Protein AF-A0A844QGE3-F1 (afdb_monomer)

Solvent-accessible surface area (backbone atoms only — not comparable to full-atom values): 6931 Å² total; per-residue (Å²): 135,50,72,57,15,54,24,45,51,48,16,49,52,34,40,53,69,63,77,33,96,44,63,66,59,22,36,55,56,26,28,42,70,80,32,76,86,38,63,75,66,51,67,44,58,47,33,52,31,12,52,39,26,26,36,45,67,54,31,34,61,77,43,93,45,84,63,91,71,85,78,43,75,41,6,51,34,37,47,37,32,41,55,48,32,55,77,37,61,73,38,74,82,33,65,66,59,35,48,45,70,27,40,71,90,52,92,68,78,84,71,41,32,58,32,30,53,52,42,30,45,76,69,69,37,43,68,51,123

Foldseek 3Di:
DDLLQQLLVQLLVCQLVVVDVASLVSSLVSQCVSCVPCVCSSPDVQSSLCSRLCLCVVFFPSHDDHDPDDRDPSSQLNVLLLVVCLVPVVCLVPLQVSSCRSCVPDPDDRDNNSSNNSSCVVVVGGPSD

Organism: NCBI:txid2682096

Secondary structure (DSSP, 8-state):
--HHHHHHHHHHHHHHTTS-SSHHHHHHHHHHHHSTT-HHHHT-HHHHHHHHHHHHTT-BTT------SPPPHHHHHHHHHHHHHHH-GGGGG-HHHHHHHH-TT--SPPSSHHHHHHHHHHTT-B---

Sequence (129 aa):
MGKYGNVAINAASSLASRQYDSPREAWHAAVKMEYPTQTASQEKGCPRGAFIGLCEAGLVRGIEYAATGRQTKNGGYAVAAVESLRLNPALASDKSALWRQACPDQPKKENGQMDVVLTLLDAGLLNAS

Nearest PDB structures (foldseek):
  3t69-assembly1_A  TM=4.117E-01  e=2.975E+00  Sinorhizobium meliloti 1021

pLDDT: mean 93.68, std 6.79, range [58.84, 98.5]

Structure (mmCIF, N/CA/C/O backbone):
data_AF-A0A844QGE3-F1
#
_entry.id   AF-A0A844QGE3-F1
#
loop_
_atom_site.group_PDB
_atom_site.id
_atom_site.type_symbol
_atom_site.label_atom_id
_atom_site.label_alt_id
_atom_site.label_comp_id
_atom_site.label_asym_id
_atom_site.label_entity_id
_atom_site.label_seq_id
_atom_site.pdbx_PDB_ins_code
_atom_site.Cartn_x
_atom_site.Cartn_y
_atom_site.Cartn_z
_atom_site.occupancy
_atom_site.B_iso_or_equiv
_atom_site.auth_seq_id
_atom_site.auth_comp_id
_atom_site.auth_asym_id
_atom_site.auth_atom_id
_atom_site.pdbx_PDB_model_num
ATOM 1 N N . MET A 1 1 ? -8.148 8.176 -5.987 1.00 65.19 1 MET A N 1
ATOM 2 C CA . MET A 1 1 ? -7.147 7.092 -5.861 1.00 65.19 1 MET A CA 1
ATOM 3 C C . MET A 1 1 ? -6.001 7.324 -6.832 1.00 65.19 1 MET A C 1
ATOM 5 O O . MET A 1 1 ? -6.196 8.055 -7.797 1.00 65.19 1 MET A O 1
ATOM 9 N N . GLY A 1 2 ? -4.817 6.766 -6.556 1.00 85.19 2 GLY A N 1
ATOM 10 C CA . GLY A 1 2 ? -3.593 6.985 -7.336 1.00 85.19 2 GLY A CA 1
ATOM 11 C C . GLY A 1 2 ? -2.979 5.688 -7.871 1.00 85.19 2 GLY A C 1
ATOM 12 O O . GLY A 1 2 ? -3.300 4.604 -7.399 1.00 85.19 2 GLY A O 1
ATOM 13 N N . LYS A 1 3 ? -2.049 5.807 -8.824 1.00 93.81 3 LYS A N 1
ATOM 14 C CA . LYS A 1 3 ? -1.382 4.682 -9.511 1.00 93.81 3 LYS A CA 1
ATOM 15 C C . LYS A 1 3 ? -0.773 3.619 -8.580 1.00 93.81 3 LYS A C 1
ATOM 17 O O . LYS A 1 3 ? -0.813 2.439 -8.893 1.00 93.81 3 LYS A O 1
ATOM 22 N N . TYR A 1 4 ? -0.258 3.991 -7.404 1.00 97.50 4 TYR A N 1
ATOM 23 C CA . TYR A 1 4 ? 0.242 3.002 -6.433 1.00 97.50 4 TYR A CA 1
ATOM 24 C C . TYR A 1 4 ? -0.855 2.098 -5.846 1.00 97.50 4 TYR A C 1
ATOM 26 O O . TYR A 1 4 ? -0.552 0.989 -5.418 1.00 97.50 4 TYR A O 1
ATOM 34 N N . GLY A 1 5 ? -2.114 2.543 -5.849 1.00 97.19 5 GLY A N 1
ATOM 35 C CA . GLY A 1 5 ? -3.264 1.698 -5.537 1.00 97.19 5 GLY A CA 1
ATOM 36 C C . GLY A 1 5 ? -3.471 0.603 -6.587 1.00 97.19 5 GLY A C 1
ATOM 37 O O . GLY A 1 5 ? -3.622 -0.560 -6.225 1.00 97.19 5 GLY A O 1
ATOM 38 N N . ASN A 1 6 ? -3.364 0.941 -7.879 1.00 97.56 6 ASN A N 1
ATOM 39 C CA . ASN A 1 6 ? -3.419 -0.042 -8.973 1.00 97.56 6 ASN A CA 1
ATOM 40 C C . ASN A 1 6 ? -2.293 -1.076 -8.850 1.00 97.56 6 ASN A C 1
ATOM 42 O O . ASN A 1 6 ? -2.526 -2.275 -8.986 1.00 97.56 6 ASN A O 1
ATOM 46 N N . VAL A 1 7 ? -1.079 -0.617 -8.522 1.00 98.50 7 VAL A N 1
ATOM 47 C CA . VAL A 1 7 ? 0.063 -1.504 -8.247 1.00 98.50 7 VAL A CA 1
ATOM 48 C C . VAL A 1 7 ? -0.271 -2.495 -7.132 1.00 98.50 7 VAL A C 1
ATOM 50 O O . VAL A 1 7 ? 0.026 -3.678 -7.271 1.00 98.50 7 VAL A O 1
ATOM 53 N N . ALA A 1 8 ? -0.915 -2.039 -6.053 1.00 98.38 8 ALA A N 1
ATOM 54 C CA . ALA A 1 8 ? -1.310 -2.900 -4.943 1.00 98.38 8 ALA A CA 1
ATOM 55 C C . ALA A 1 8 ? -2.362 -3.946 -5.345 1.00 98.38 8 ALA A C 1
ATOM 57 O O . ALA A 1 8 ? -2.206 -5.110 -4.984 1.00 98.38 8 ALA A O 1
ATOM 58 N N . ILE A 1 9 ? -3.394 -3.564 -6.110 1.00 98.31 9 ILE A N 1
ATOM 59 C CA . ILE A 1 9 ? -4.413 -4.504 -6.621 1.00 98.31 9 ILE A CA 1
ATOM 60 C C . ILE A 1 9 ? -3.761 -5.583 -7.491 1.00 98.31 9 ILE A C 1
ATOM 62 O O . ILE A 1 9 ? -4.004 -6.776 -7.294 1.00 98.31 9 ILE A O 1
ATOM 66 N N . ASN A 1 10 ? -2.909 -5.172 -8.434 1.00 98.12 10 ASN A N 1
ATOM 67 C CA . ASN A 1 10 ? -2.247 -6.094 -9.354 1.00 98.12 10 ASN A CA 1
ATOM 68 C C . ASN A 1 10 ? -1.305 -7.041 -8.602 1.00 98.12 10 ASN A C 1
ATOM 70 O O . ASN A 1 10 ? -1.346 -8.249 -8.816 1.00 98.12 10 ASN A O 1
ATOM 74 N N . ALA A 1 11 ? -0.515 -6.515 -7.662 1.00 98.25 11 ALA A N 1
ATOM 75 C CA . ALA A 1 11 ? 0.362 -7.328 -6.828 1.00 98.25 11 ALA A CA 1
ATOM 76 C C . ALA A 1 11 ? -0.428 -8.326 -5.963 1.00 98.25 11 ALA A C 1
ATOM 78 O O . ALA A 1 11 ? -0.055 -9.495 -5.894 1.00 98.25 11 ALA A O 1
ATOM 79 N N . ALA A 1 12 ? -1.535 -7.898 -5.346 1.00 97.88 12 ALA A N 1
ATOM 80 C CA . ALA A 1 12 ? -2.407 -8.784 -4.575 1.00 97.88 12 ALA A CA 1
ATOM 81 C C . ALA A 1 12 ? -2.992 -9.910 -5.443 1.00 97.88 12 ALA A C 1
ATOM 83 O O . ALA A 1 12 ? -2.975 -11.073 -5.047 1.00 97.88 12 ALA A O 1
ATOM 84 N N . SER A 1 13 ? -3.441 -9.577 -6.655 1.00 97.00 13 SER A N 1
ATOM 85 C CA . SER A 1 13 ? -3.995 -10.544 -7.611 1.00 97.00 13 SER A CA 1
ATOM 86 C C . SER A 1 13 ? -2.958 -11.58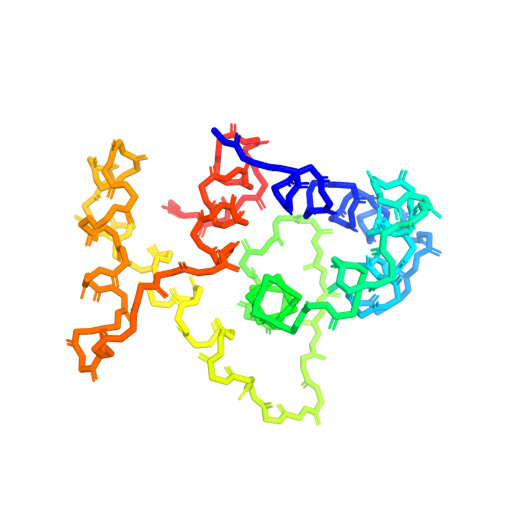2 -8.054 1.00 97.00 13 SER A C 1
ATOM 88 O O . SER A 1 13 ? -3.255 -12.777 -8.119 1.00 97.00 13 SER A O 1
ATOM 90 N N . SER A 1 14 ? -1.718 -11.158 -8.311 1.00 97.38 14 SER A N 1
ATOM 91 C CA . SER A 1 14 ? -0.632 -12.078 -8.662 1.00 97.38 14 SER A CA 1
ATOM 92 C C . SER A 1 14 ? -0.227 -12.995 -7.500 1.00 97.38 14 SER A C 1
ATOM 94 O O . SER A 1 14 ? 0.118 -14.150 -7.733 1.00 97.38 14 SER A O 1
ATOM 96 N N . LEU A 1 15 ? -0.301 -12.525 -6.251 1.00 96.75 15 LEU A N 1
ATOM 97 C CA . LEU A 1 15 ? -0.059 -13.369 -5.072 1.00 96.75 15 LEU A CA 1
ATOM 98 C C . LEU A 1 15 ? -1.184 -14.390 -4.876 1.00 96.75 15 LEU A C 1
ATOM 100 O O . LEU A 1 15 ? -0.917 -15.576 -4.713 1.00 96.75 15 LEU A O 1
ATOM 104 N N . ALA A 1 16 ? -2.443 -13.952 -4.959 1.00 94.69 16 ALA A N 1
ATOM 105 C CA . ALA A 1 16 ? -3.606 -14.829 -4.812 1.00 94.69 16 ALA A CA 1
ATOM 106 C C . ALA A 1 16 ? -3.652 -15.933 -5.888 1.00 94.69 16 ALA A C 1
ATOM 108 O O . ALA A 1 16 ? -4.069 -17.057 -5.618 1.00 94.69 16 ALA A O 1
ATOM 109 N N . SER A 1 17 ? -3.174 -15.633 -7.100 1.00 94.81 17 SER A N 1
ATOM 110 C CA . SER A 1 17 ? -3.040 -16.602 -8.199 1.00 94.81 17 SER A CA 1
ATOM 111 C C . SER A 1 17 ? -1.740 -17.417 -8.169 1.00 94.81 17 SER A C 1
ATOM 113 O O . SER A 1 17 ? -1.509 -18.211 -9.079 1.00 94.81 17 SER A O 1
ATOM 115 N N . ARG A 1 18 ? -0.902 -17.255 -7.132 1.00 93.75 18 ARG A N 1
ATOM 116 C CA . ARG A 1 18 ? 0.401 -17.930 -6.974 1.00 93.75 18 ARG A CA 1
ATOM 117 C C . ARG A 1 18 ? 1.359 -17.713 -8.152 1.00 93.75 18 ARG A C 1
ATOM 119 O O . ARG A 1 18 ? 2.181 -18.568 -8.462 1.00 93.75 18 ARG A O 1
ATOM 126 N N . GLN A 1 19 ? 1.259 -16.564 -8.818 1.00 96.31 19 GLN A N 1
ATOM 127 C CA . GLN A 1 19 ? 2.222 -16.154 -9.841 1.00 96.31 19 GLN A CA 1
ATOM 128 C C . GLN A 1 19 ? 3.562 -15.733 -9.217 1.00 96.31 19 GLN A C 1
ATOM 130 O O . GLN A 1 19 ? 4.608 -15.872 -9.849 1.00 96.31 19 GLN A O 1
ATOM 135 N N . TYR A 1 20 ? 3.525 -15.210 -7.989 1.00 95.50 20 TYR A N 1
ATOM 136 C CA . TYR A 1 20 ? 4.699 -14.872 -7.188 1.00 95.50 20 TYR A CA 1
ATOM 137 C C . TYR A 1 20 ? 4.524 -15.401 -5.767 1.00 95.50 20 TYR A C 1
ATOM 139 O O . TYR A 1 20 ? 3.411 -15.388 -5.242 1.00 95.50 20 TYR A O 1
ATOM 147 N N . ASP A 1 21 ? 5.635 -15.776 -5.133 1.00 91.31 21 ASP A N 1
ATOM 148 C CA . ASP A 1 21 ? 5.647 -16.299 -3.761 1.00 91.31 21 ASP A CA 1
ATOM 149 C C . ASP A 1 21 ? 5.927 -15.211 -2.712 1.00 91.31 21 ASP A C 1
ATOM 151 O O . ASP A 1 21 ? 5.686 -15.411 -1.521 1.00 91.31 21 ASP A O 1
ATOM 155 N N . SER A 1 22 ? 6.425 -14.038 -3.132 1.00 94.12 22 SER A N 1
ATOM 156 C CA . SER A 1 22 ? 6.729 -12.931 -2.223 1.00 94.12 22 SER A CA 1
ATOM 157 C C . SER A 1 22 ? 6.000 -11.626 -2.586 1.00 94.12 22 SER A C 1
ATOM 159 O O . SER A 1 22 ? 5.997 -11.201 -3.749 1.00 94.12 22 SER A O 1
ATOM 161 N N . PRO A 1 23 ? 5.454 -10.889 -1.592 1.00 96.00 23 PRO A N 1
ATOM 162 C CA . PRO A 1 23 ? 4.846 -9.578 -1.814 1.00 96.00 23 PRO A CA 1
ATOM 163 C C . PRO A 1 23 ? 5.792 -8.563 -2.453 1.00 96.00 23 PRO A C 1
ATOM 165 O O . PRO A 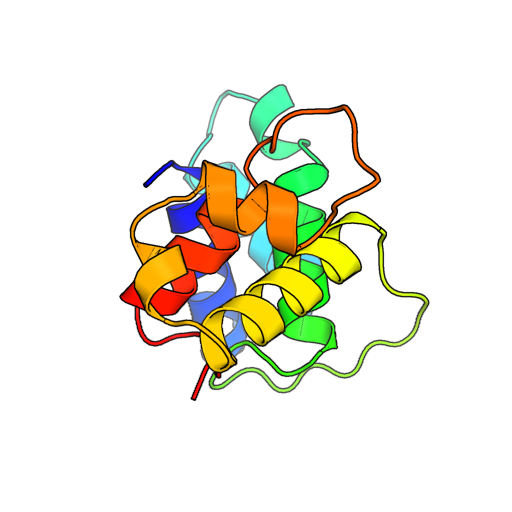1 23 ? 5.363 -7.660 -3.171 1.00 96.00 23 PRO A O 1
ATOM 168 N N . ARG A 1 24 ? 7.098 -8.709 -2.207 1.00 95.62 24 ARG A N 1
ATOM 169 C CA . ARG A 1 24 ? 8.127 -7.854 -2.798 1.00 95.62 24 ARG A CA 1
ATOM 170 C C . ARG A 1 24 ? 8.252 -8.07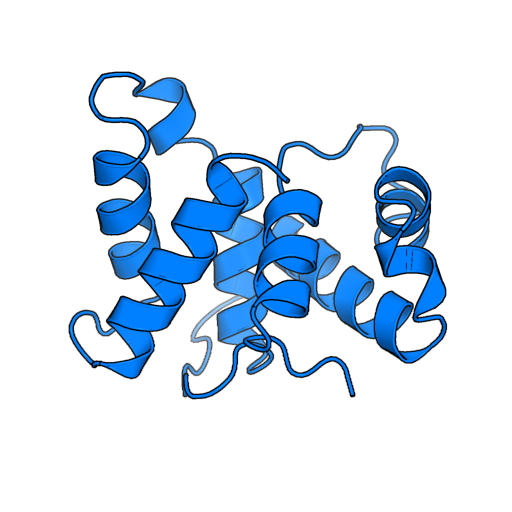6 -4.302 1.00 95.62 24 ARG A C 1
ATOM 172 O O . ARG A 1 24 ? 8.328 -7.089 -5.031 1.00 95.62 24 ARG A O 1
ATOM 179 N N . GLU A 1 25 ? 8.298 -9.324 -4.755 1.00 96.50 25 GLU A N 1
ATOM 180 C CA . GLU A 1 25 ? 8.391 -9.648 -6.182 1.00 96.50 25 GLU A CA 1
ATOM 181 C C . GLU A 1 25 ? 7.115 -9.253 -6.916 1.00 96.50 25 GLU A C 1
ATOM 183 O O . GLU A 1 25 ? 7.197 -8.570 -7.937 1.00 96.50 25 GLU A O 1
ATOM 188 N N . ALA A 1 26 ? 5.950 -9.571 -6.342 1.00 97.88 26 ALA A N 1
ATOM 189 C CA . ALA A 1 26 ? 4.660 -9.176 -6.898 1.00 97.88 26 ALA A CA 1
ATOM 190 C C . ALA A 1 26 ? 4.543 -7.651 -7.047 1.00 97.88 26 ALA A C 1
ATOM 192 O O . ALA A 1 26 ? 4.179 -7.150 -8.113 1.00 97.88 26 ALA A O 1
ATOM 193 N N . TRP A 1 27 ? 4.931 -6.892 -6.014 1.00 98.38 27 TRP A N 1
ATOM 194 C CA . TRP A 1 27 ? 4.979 -5.430 -6.089 1.00 98.38 27 TRP A CA 1
ATOM 195 C C . TRP A 1 27 ? 5.932 -4.941 -7.181 1.00 98.38 27 TRP A C 1
ATOM 197 O O . TRP A 1 27 ? 5.597 -4.032 -7.938 1.00 98.38 27 TRP A O 1
ATOM 207 N N . HIS A 1 28 ? 7.137 -5.514 -7.258 1.00 98.19 28 HIS A N 1
ATOM 208 C CA . HIS A 1 28 ? 8.159 -5.102 -8.222 1.00 98.19 28 HIS A CA 1
ATOM 209 C C . HIS A 1 28 ? 7.725 -5.342 -9.669 1.00 98.19 28 HIS A C 1
ATOM 211 O O . HIS A 1 28 ? 7.971 -4.501 -10.533 1.00 98.19 28 HIS A O 1
ATOM 217 N N . ALA A 1 29 ? 7.049 -6.458 -9.936 1.00 98.25 29 ALA A N 1
ATOM 218 C CA . ALA A 1 29 ? 6.454 -6.726 -11.237 1.00 98.25 29 ALA A CA 1
ATOM 219 C C . ALA A 1 29 ? 5.336 -5.720 -11.551 1.00 98.25 29 ALA A C 1
ATOM 221 O O . ALA A 1 29 ? 5.378 -5.051 -12.585 1.00 98.25 29 ALA A O 1
ATOM 222 N N . ALA A 1 30 ? 4.389 -5.533 -10.627 1.00 98.31 30 ALA A N 1
ATOM 223 C CA . ALA A 1 30 ? 3.250 -4.640 -10.820 1.00 98.31 30 ALA A CA 1
ATOM 224 C C . ALA A 1 30 ? 3.664 -3.168 -11.014 1.00 98.31 30 ALA A C 1
ATOM 226 O O . ALA A 1 30 ? 3.133 -2.481 -11.887 1.00 98.31 30 ALA A O 1
ATOM 227 N N . VAL A 1 31 ? 4.644 -2.672 -10.249 1.00 98.31 31 VAL A N 1
ATOM 228 C CA . VAL A 1 31 ? 5.074 -1.267 -10.337 1.00 98.31 31 VAL A CA 1
ATOM 229 C C . VAL A 1 31 ? 5.779 -0.962 -11.659 1.00 98.31 31 VAL A C 1
ATOM 231 O O . VAL A 1 31 ? 5.630 0.137 -12.185 1.00 98.31 31 VAL A O 1
ATOM 234 N N . LYS A 1 32 ? 6.504 -1.930 -12.234 1.00 98.06 32 LYS A N 1
ATOM 235 C CA . LYS A 1 32 ? 7.122 -1.785 -13.560 1.00 98.06 32 LYS A CA 1
ATOM 236 C C . LYS A 1 32 ? 6.083 -1.679 -14.669 1.00 98.06 32 LYS A C 1
ATOM 238 O O . LYS A 1 32 ? 6.280 -0.895 -15.590 1.00 98.06 32 LYS A O 1
ATOM 243 N N . MET A 1 33 ? 4.982 -2.419 -14.556 1.00 96.94 33 MET A N 1
ATOM 244 C CA . MET A 1 33 ? 3.879 -2.350 -15.517 1.00 96.94 33 MET A CA 1
ATOM 245 C C . MET A 1 33 ? 3.149 -1.002 -15.446 1.00 96.94 33 MET A C 1
ATOM 247 O O . MET A 1 33 ? 2.868 -0.402 -16.478 1.00 96.94 33 MET A O 1
ATOM 251 N N . GLU A 1 34 ? 2.896 -0.488 -14.239 1.00 97.50 34 GLU A N 1
ATOM 252 C CA . GLU A 1 34 ? 2.182 0.785 -14.040 1.00 97.50 34 GLU A CA 1
ATOM 253 C C . GLU A 1 34 ? 3.043 2.027 -14.373 1.00 97.50 34 GLU A C 1
ATOM 255 O O . GLU A 1 34 ? 2.531 3.086 -14.766 1.00 97.50 34 GLU A O 1
ATOM 260 N N . TYR A 1 35 ? 4.367 1.907 -14.210 1.00 96.81 35 TYR A N 1
ATOM 261 C CA . TYR A 1 35 ? 5.350 2.982 -14.379 1.00 96.81 35 TYR A CA 1
ATOM 262 C C . TYR A 1 35 ? 6.497 2.590 -15.326 1.00 96.81 35 TYR A C 1
ATOM 264 O O . TYR A 1 35 ? 7.658 2.637 -14.915 1.00 96.81 35 TYR A O 1
ATOM 272 N N . PRO A 1 36 ? 6.242 2.255 -16.601 1.00 96.81 36 PRO A N 1
ATOM 273 C CA . PRO A 1 36 ? 7.220 1.599 -17.478 1.00 96.81 36 PRO A CA 1
ATOM 274 C C . PR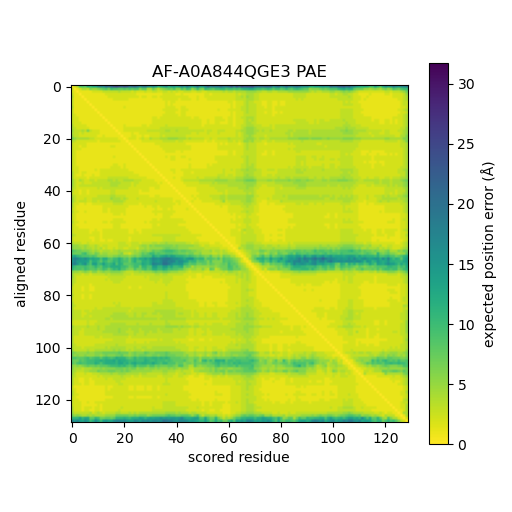O A 1 36 ? 8.517 2.387 -17.704 1.00 96.81 36 PRO A C 1
ATOM 276 O O . PRO A 1 36 ? 9.570 1.785 -17.888 1.00 96.81 36 PRO A O 1
ATOM 279 N N . THR A 1 37 ? 8.473 3.723 -17.647 1.00 97.31 37 THR A N 1
ATOM 280 C CA . THR A 1 37 ? 9.654 4.578 -17.873 1.00 97.31 37 THR A CA 1
ATOM 281 C C . THR A 1 37 ? 10.023 5.459 -16.677 1.00 97.31 37 THR A C 1
ATOM 283 O O . THR A 1 37 ? 10.914 6.296 -16.783 1.00 97.31 37 THR A O 1
ATOM 286 N N . GLN A 1 38 ? 9.361 5.301 -15.522 1.00 97.50 38 GLN A N 1
ATOM 287 C CA . GLN A 1 38 ? 9.584 6.156 -14.347 1.00 97.50 38 GLN A CA 1
ATOM 288 C C . GLN A 1 38 ? 10.302 5.409 -13.216 1.00 97.50 38 GLN A C 1
ATOM 290 O O . GLN A 1 38 ? 9.686 5.058 -12.209 1.00 97.50 38 GLN A O 1
ATOM 295 N N . THR A 1 39 ? 11.620 5.227 -13.341 1.00 96.31 39 THR A N 1
ATOM 296 C CA . THR A 1 39 ? 12.464 4.507 -12.364 1.00 96.31 39 THR A CA 1
ATOM 297 C C . THR A 1 39 ? 12.266 4.991 -10.925 1.00 96.31 39 THR A C 1
ATOM 299 O O . THR A 1 39 ? 12.024 4.186 -10.030 1.00 96.31 39 THR A O 1
ATOM 302 N N . ALA A 1 40 ? 12.238 6.309 -10.696 1.00 96.38 40 ALA A N 1
ATOM 303 C CA . ALA A 1 40 ? 12.024 6.867 -9.357 1.00 96.38 40 ALA A CA 1
ATOM 304 C C . ALA A 1 40 ? 10.668 6.467 -8.737 1.00 96.38 40 ALA A C 1
ATOM 306 O O . ALA A 1 40 ? 10.553 6.338 -7.518 1.00 96.38 40 ALA A O 1
ATOM 307 N N . SER A 1 41 ? 9.638 6.255 -9.567 1.00 96.50 41 SER A N 1
ATOM 308 C CA . SER A 1 41 ? 8.341 5.753 -9.100 1.00 96.50 41 SER A CA 1
ATOM 309 C C . SER A 1 41 ? 8.380 4.249 -8.822 1.00 96.50 41 SER A C 1
ATOM 311 O O . SER A 1 41 ? 7.838 3.805 -7.813 1.00 96.50 41 SER A O 1
ATOM 313 N N . GLN A 1 42 ? 9.081 3.474 -9.656 1.00 97.19 42 GLN A N 1
ATOM 314 C CA . GLN A 1 42 ? 9.285 2.036 -9.444 1.00 97.19 42 GLN A CA 1
ATOM 315 C C . GLN A 1 42 ? 10.021 1.742 -8.125 1.00 97.19 42 GLN A C 1
ATOM 317 O O . GLN A 1 42 ? 9.652 0.837 -7.375 1.00 97.19 42 GLN A O 1
ATOM 322 N N . GLU A 1 43 ? 11.040 2.538 -7.801 1.00 95.69 43 GLU A N 1
ATOM 323 C CA . GLU A 1 43 ? 11.899 2.322 -6.631 1.00 95.69 43 GLU A CA 1
ATOM 324 C C . GLU A 1 43 ? 11.307 2.858 -5.318 1.00 95.69 43 GLU A C 1
ATOM 326 O O . GLU A 1 43 ? 11.800 2.536 -4.226 1.00 95.69 43 GLU A O 1
ATOM 331 N N . LYS A 1 44 ? 10.218 3.634 -5.395 1.00 94.56 44 LYS A N 1
ATOM 332 C CA . LYS A 1 44 ? 9.620 4.343 -4.261 1.00 94.56 44 LYS A CA 1
ATOM 333 C C . LYS A 1 44 ? 9.239 3.395 -3.117 1.00 94.56 44 LYS A C 1
ATOM 335 O O . LYS A 1 44 ? 8.371 2.534 -3.233 1.00 94.56 44 LYS A O 1
ATOM 340 N N . GLY A 1 45 ? 9.866 3.596 -1.955 1.00 95.88 45 GLY A N 1
ATOM 341 C CA . GLY A 1 45 ? 9.761 2.661 -0.828 1.00 95.88 45 GLY A CA 1
ATOM 342 C C . GLY A 1 45 ? 8.514 2.792 0.053 1.00 95.88 45 GLY A C 1
ATOM 343 O O . GLY A 1 45 ? 8.133 1.817 0.692 1.00 95.88 45 GLY A O 1
ATOM 344 N N . CYS A 1 46 ? 7.877 3.965 0.114 1.00 96.19 46 CYS A N 1
ATOM 345 C CA . CYS A 1 46 ? 6.723 4.209 0.993 1.00 96.19 46 CYS A CA 1
ATOM 346 C C . CYS A 1 46 ? 5.492 3.349 0.644 1.00 96.19 46 CYS A C 1
ATOM 348 O O . CYS A 1 46 ? 5.068 2.581 1.509 1.00 96.19 46 CYS A O 1
ATOM 350 N N . PRO A 1 47 ? 4.949 3.411 -0.589 1.00 97.44 47 PRO A N 1
ATOM 351 C CA . PRO A 1 47 ? 3.797 2.592 -0.965 1.00 97.44 47 PRO A CA 1
ATOM 352 C C . PRO A 1 47 ? 4.147 1.095 -0.981 1.00 97.44 47 PRO A C 1
ATOM 354 O O . PRO A 1 47 ? 3.368 0.282 -0.492 1.00 97.44 47 PRO A O 1
ATOM 357 N N . ARG A 1 48 ? 5.370 0.735 -1.405 1.00 97.75 48 ARG A N 1
ATOM 358 C CA . ARG A 1 48 ? 5.871 -0.647 -1.339 1.00 97.75 48 ARG A CA 1
ATOM 359 C C . ARG A 1 48 ? 5.860 -1.197 0.086 1.00 97.75 48 ARG A C 1
ATOM 361 O O . ARG A 1 48 ? 5.378 -2.295 0.325 1.00 97.75 48 ARG A O 1
ATOM 368 N N . GLY A 1 49 ? 6.411 -0.440 1.035 1.00 96.81 49 GLY A N 1
ATOM 369 C CA . GLY A 1 49 ? 6.471 -0.850 2.437 1.00 96.81 49 GLY A CA 1
ATOM 370 C C . GLY A 1 49 ? 5.088 -0.973 3.076 1.00 96.81 49 GLY A C 1
ATOM 371 O O . GLY A 1 49 ? 4.895 -1.863 3.896 1.00 96.81 49 GLY A O 1
ATOM 372 N N . ALA A 1 50 ? 4.136 -0.123 2.674 1.00 97.75 50 ALA A N 1
ATOM 373 C CA . ALA A 1 50 ? 2.742 -0.230 3.093 1.00 97.75 50 ALA A CA 1
ATOM 374 C C . ALA A 1 50 ? 2.112 -1.550 2.618 1.00 97.75 50 ALA A C 1
ATOM 376 O O . ALA A 1 50 ? 1.621 -2.312 3.442 1.00 97.75 50 ALA A O 1
ATOM 377 N N . PHE A 1 51 ? 2.198 -1.861 1.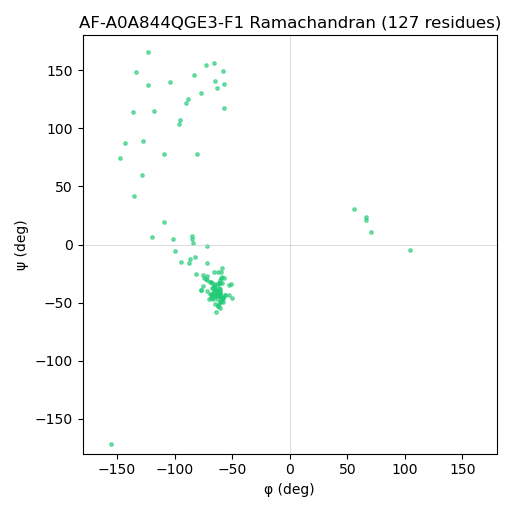320 1.00 97.81 51 PHE A N 1
ATOM 378 C CA . PHE A 1 51 ? 1.651 -3.102 0.760 1.00 97.81 51 PHE A CA 1
ATOM 379 C C . PHE A 1 51 ? 2.259 -4.363 1.382 1.00 97.81 51 PHE A C 1
ATOM 381 O O . PHE A 1 51 ? 1.528 -5.253 1.810 1.00 97.81 51 PHE A O 1
ATOM 388 N N . ILE A 1 52 ? 3.593 -4.423 1.473 1.00 96.56 52 ILE A N 1
ATOM 389 C CA . ILE A 1 52 ? 4.289 -5.572 2.066 1.00 96.56 52 ILE A CA 1
ATOM 390 C C . ILE A 1 52 ? 3.851 -5.760 3.523 1.00 96.56 52 ILE A C 1
ATOM 392 O O . ILE A 1 52 ? 3.511 -6.873 3.900 1.00 96.56 52 ILE A O 1
ATOM 396 N N . GLY A 1 53 ? 3.784 -4.683 4.314 1.00 96.19 53 GLY A N 1
ATOM 397 C CA . GLY A 1 53 ? 3.351 -4.770 5.710 1.00 96.19 53 GLY A CA 1
ATOM 398 C C . GLY A 1 53 ? 1.908 -5.251 5.880 1.00 96.19 53 GLY A C 1
ATOM 399 O O . GLY A 1 53 ? 1.623 -5.989 6.814 1.00 96.19 53 GLY A O 1
ATOM 400 N N . LEU A 1 54 ? 1.004 -4.887 4.964 1.00 96.75 54 LEU A N 1
ATOM 401 C CA . LEU A 1 54 ? -0.368 -5.408 4.962 1.00 96.75 54 LEU A CA 1
ATOM 402 C C . LEU A 1 54 ? -0.406 -6.915 4.666 1.00 96.75 54 LEU A C 1
ATOM 404 O O . LEU A 1 54 ? -1.179 -7.634 5.295 1.00 96.75 54 LEU A O 1
ATOM 408 N N . CYS A 1 55 ? 0.428 -7.396 3.737 1.00 95.94 55 CYS A N 1
ATOM 409 C CA . CYS A 1 55 ? 0.546 -8.828 3.443 1.00 95.94 55 CYS A CA 1
ATOM 410 C C . CYS A 1 55 ? 1.143 -9.592 4.633 1.00 95.94 55 CYS A C 1
ATOM 412 O O . CYS A 1 55 ? 0.598 -10.609 5.040 1.00 95.94 55 CYS A O 1
ATOM 414 N N . GLU A 1 56 ? 2.226 -9.071 5.218 1.00 94.44 56 GLU A N 1
ATOM 415 C CA . GLU A 1 56 ? 2.897 -9.623 6.406 1.00 94.44 56 GLU A CA 1
ATOM 416 C C . GLU A 1 56 ? 1.967 -9.723 7.623 1.00 94.44 56 GLU A C 1
ATOM 418 O O . GLU A 1 56 ? 2.095 -10.648 8.420 1.00 94.44 56 GLU A O 1
AT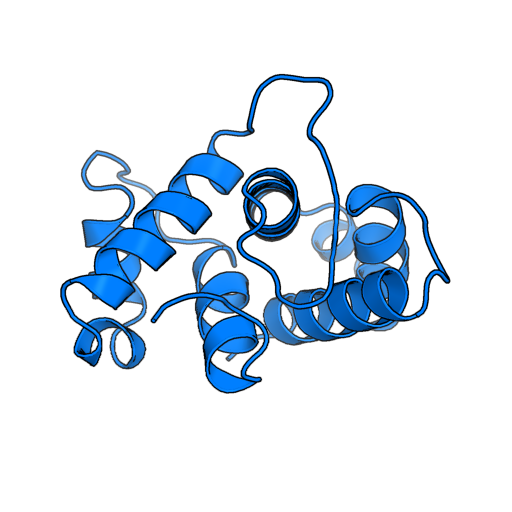OM 423 N N . ALA A 1 57 ? 1.026 -8.788 7.759 1.00 93.38 57 ALA A N 1
ATOM 424 C CA . ALA A 1 57 ? 0.023 -8.785 8.818 1.00 93.38 57 ALA A CA 1
ATOM 425 C C . ALA A 1 57 ? -1.212 -9.658 8.509 1.00 93.38 57 ALA A C 1
ATOM 427 O O . ALA A 1 57 ? -2.153 -9.669 9.300 1.00 93.38 57 ALA A O 1
ATOM 428 N N . GLY A 1 58 ? -1.260 -10.344 7.359 1.00 93.69 58 GLY A N 1
ATOM 429 C CA . GLY A 1 58 ? -2.417 -11.152 6.946 1.00 93.69 58 GLY A CA 1
ATOM 430 C C . GLY A 1 58 ? -3.684 -10.332 6.665 1.00 93.69 58 GLY A C 1
ATOM 431 O O . GLY A 1 58 ? -4.801 -10.847 6.730 1.00 93.69 58 GLY A O 1
ATOM 432 N N . LEU A 1 59 ? -3.538 -9.033 6.384 1.00 95.62 59 LEU A N 1
ATOM 433 C CA . LEU A 1 59 ? -4.669 -8.122 6.187 1.00 95.62 59 LEU A CA 1
ATOM 434 C C . LEU A 1 59 ? -5.165 -8.086 4.740 1.00 95.62 59 LEU A C 1
ATOM 436 O O . LEU A 1 59 ? -6.275 -7.609 4.499 1.00 95.62 59 LEU A O 1
ATOM 440 N N . VAL A 1 60 ? -4.376 -8.583 3.785 1.00 96.50 60 VAL A N 1
ATOM 441 C CA . VAL A 1 60 ? -4.796 -8.712 2.385 1.00 96.50 60 VAL A CA 1
ATOM 442 C C . VAL A 1 60 ? -5.482 -10.063 2.179 1.00 96.50 60 VAL A C 1
ATOM 444 O O . VAL A 1 60 ? -4.932 -11.113 2.500 1.00 96.50 60 VAL A O 1
ATOM 447 N N . ARG A 1 61 ? -6.706 -10.036 1.651 1.00 94.00 61 ARG A N 1
ATOM 448 C CA . ARG A 1 61 ? -7.560 -11.214 1.456 1.00 94.00 61 ARG A CA 1
ATOM 449 C C . ARG A 1 61 ? -6.966 -12.193 0.452 1.00 94.00 61 ARG A C 1
ATOM 451 O O . ARG A 1 61 ? -6.462 -11.789 -0.590 1.00 94.00 61 ARG A O 1
ATOM 458 N N . GLY A 1 62 ? -7.104 -13.485 0.748 1.00 89.19 62 GLY A N 1
ATOM 459 C CA . GLY A 1 62 ? -6.674 -14.566 -0.145 1.00 89.19 62 GLY A CA 1
ATOM 460 C C . GLY A 1 62 ? -5.156 -14.719 -0.267 1.00 89.19 62 GLY A C 1
ATOM 461 O O . GLY A 1 62 ? -4.699 -15.456 -1.136 1.00 89.19 62 GLY A O 1
ATOM 462 N N . ILE A 1 63 ? -4.382 -14.035 0.581 1.00 91.50 63 ILE A N 1
ATOM 463 C CA . ILE A 1 63 ? -2.924 -14.116 0.609 1.00 91.50 63 ILE A CA 1
ATOM 464 C C . ILE A 1 63 ? -2.500 -14.656 1.969 1.00 91.50 63 ILE A C 1
ATOM 466 O O . ILE A 1 63 ? -2.677 -14.003 2.996 1.00 91.50 63 ILE A O 1
ATOM 470 N N . GLU A 1 64 ? -1.903 -15.841 1.964 1.00 84.88 64 GLU A N 1
ATOM 471 C CA . GLU A 1 64 ? -1.226 -16.401 3.127 1.00 84.88 64 GLU A CA 1
ATOM 472 C C . GLU A 1 64 ? 0.264 -16.086 3.003 1.00 84.88 64 GLU A C 1
ATOM 474 O O . GLU A 1 64 ? 0.975 -16.687 2.201 1.00 84.88 64 GLU A O 1
ATOM 479 N N . TYR A 1 65 ? 0.739 -15.105 3.770 1.00 86.50 65 TYR A N 1
ATOM 480 C CA . TYR A 1 65 ? 2.153 -14.754 3.798 1.00 86.50 65 TYR A CA 1
ATOM 481 C C . TYR A 1 65 ? 2.617 -14.533 5.234 1.00 86.50 65 TYR A C 1
ATOM 483 O O . TYR A 1 65 ? 2.192 -13.594 5.903 1.00 86.50 65 TYR A O 1
ATOM 491 N N . ALA A 1 66 ? 3.509 -15.402 5.705 1.00 75.88 66 ALA A N 1
ATOM 492 C CA . ALA A 1 66 ? 4.127 -15.270 7.015 1.00 75.88 66 ALA A CA 1
ATOM 493 C C . ALA A 1 66 ? 5.417 -14.449 6.901 1.00 75.88 66 ALA A C 1
ATOM 495 O O . ALA A 1 66 ? 6.349 -14.819 6.183 1.00 75.88 66 ALA A O 1
ATOM 496 N N . ALA A 1 67 ? 5.487 -13.335 7.629 1.00 76.00 67 ALA A N 1
ATOM 497 C CA . ALA A 1 67 ? 6.701 -12.536 7.703 1.00 76.00 67 ALA A CA 1
ATOM 498 C C . ALA A 1 67 ? 7.844 -13.334 8.353 1.00 76.00 67 ALA A C 1
ATOM 500 O O . ALA A 1 67 ? 7.674 -13.942 9.407 1.00 76.00 67 ALA A O 1
ATOM 501 N N . THR A 1 68 ? 9.039 -13.273 7.768 1.00 69.50 68 THR A N 1
ATOM 502 C CA . THR A 1 68 ? 10.261 -13.886 8.323 1.00 69.50 68 THR A CA 1
ATOM 503 C C . THR A 1 68 ? 11.170 -12.870 9.022 1.00 69.50 68 THR A C 1
ATOM 505 O O . THR A 1 68 ? 12.269 -13.208 9.458 1.00 69.50 68 THR A O 1
ATOM 508 N N . GLY A 1 69 ? 10.737 -11.608 9.135 1.00 74.19 69 GLY A N 1
ATOM 509 C CA . GLY A 1 69 ? 11.560 -10.506 9.628 1.00 74.19 69 GLY A CA 1
ATOM 510 C C . GLY A 1 69 ? 10.761 -9.350 10.228 1.00 74.19 69 GLY A C 1
ATOM 511 O O . GLY A 1 69 ? 9.556 -9.433 10.449 1.00 74.19 69 GLY A O 1
ATOM 512 N N . ARG A 1 70 ? 11.461 -8.249 10.531 1.00 77.25 70 ARG A N 1
ATOM 513 C CA . ARG A 1 70 ? 10.871 -7.081 11.197 1.00 77.25 70 ARG A CA 1
ATOM 514 C C . ARG A 1 70 ? 10.044 -6.241 10.223 1.00 77.25 70 ARG A C 1
ATOM 516 O O . ARG A 1 70 ? 10.552 -5.805 9.191 1.00 77.25 70 ARG A O 1
ATOM 523 N N . GLN A 1 71 ? 8.822 -5.916 10.632 1.00 81.38 71 GLN A N 1
ATOM 524 C CA . GLN A 1 71 ? 7.922 -5.037 9.893 1.00 81.38 71 GLN A CA 1
ATOM 525 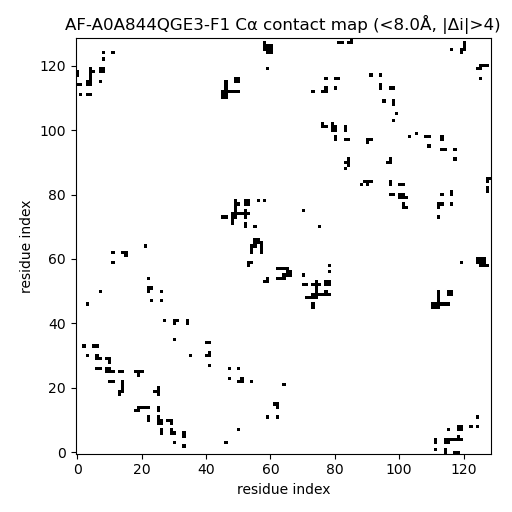C C . GLN A 1 71 ? 8.551 -3.661 9.624 1.00 81.38 71 GLN A C 1
ATOM 527 O O . GLN A 1 71 ? 9.177 -3.044 10.494 1.00 81.38 71 GLN A O 1
ATOM 532 N N . THR A 1 72 ? 8.355 -3.146 8.410 1.00 90.31 72 THR A N 1
ATOM 533 C CA . THR A 1 72 ? 8.830 -1.803 8.052 1.00 90.31 72 THR A CA 1
ATOM 534 C C . THR A 1 72 ? 7.982 -0.712 8.712 1.00 90.31 72 THR A C 1
ATOM 536 O O . THR A 1 72 ? 6.791 -0.891 8.965 1.00 90.31 72 THR A O 1
ATOM 539 N N . LYS A 1 73 ? 8.564 0.479 8.911 1.00 93.50 73 LYS A N 1
ATOM 540 C CA . LYS A 1 73 ? 7.846 1.658 9.432 1.00 93.50 73 LYS A CA 1
ATOM 541 C C . LYS A 1 73 ? 6.566 1.974 8.639 1.00 93.50 73 LYS A C 1
ATOM 543 O O . LYS A 1 73 ? 5.527 2.230 9.231 1.00 93.50 73 LYS A O 1
ATOM 548 N N . ASN A 1 74 ? 6.632 1.914 7.307 1.00 95.56 74 ASN A N 1
ATOM 549 C CA . ASN A 1 74 ? 5.469 2.162 6.445 1.00 95.56 74 ASN A CA 1
ATOM 550 C C . ASN A 1 74 ? 4.440 1.027 6.495 1.00 95.56 74 ASN A C 1
ATOM 552 O O . ASN A 1 74 ? 3.252 1.301 6.371 1.00 95.56 74 ASN A O 1
ATOM 556 N N . GLY A 1 75 ? 4.885 -0.212 6.720 1.00 95.75 75 GLY A N 1
ATOM 557 C CA . GLY A 1 75 ? 3.994 -1.332 7.011 1.00 95.75 75 GLY A CA 1
ATOM 558 C C . GLY A 1 75 ? 3.198 -1.096 8.293 1.00 95.75 75 GLY A C 1
ATOM 559 O O . GLY A 1 75 ? 1.983 -1.229 8.287 1.00 95.75 75 GLY A O 1
ATOM 560 N N . GLY A 1 76 ? 3.859 -0.615 9.355 1.00 95.44 76 GLY A N 1
ATOM 561 C CA . GLY A 1 76 ? 3.192 -0.208 10.602 1.00 95.44 76 GLY A CA 1
ATOM 562 C C . GLY A 1 76 ? 2.120 0.851 10.405 1.00 95.44 76 GLY A C 1
ATOM 563 O O . GLY A 1 76 ? 1.023 0.707 10.930 1.00 95.44 76 GLY A O 1
ATOM 564 N N . TYR A 1 77 ? 2.398 1.866 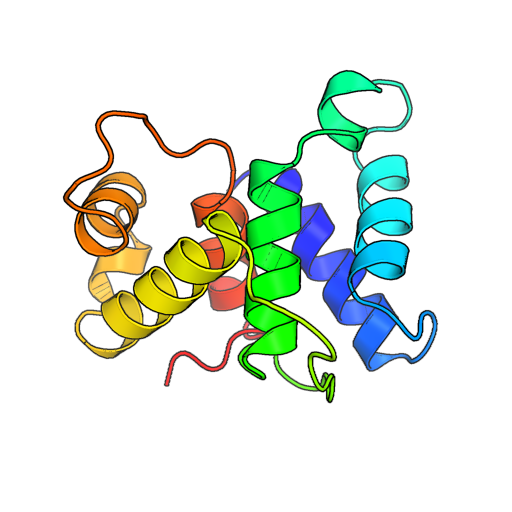9.592 1.00 96.75 77 TYR A N 1
ATOM 565 C CA . TYR A 1 77 ? 1.402 2.889 9.274 1.00 96.75 77 TYR A CA 1
ATOM 566 C C . TYR A 1 77 ? 0.213 2.336 8.490 1.00 96.75 77 TYR A C 1
ATOM 568 O O . TYR A 1 77 ? -0.917 2.739 8.739 1.00 96.75 77 TYR A O 1
ATOM 576 N N . ALA A 1 78 ? 0.441 1.406 7.564 1.00 97.31 78 ALA A N 1
ATOM 577 C CA . ALA A 1 78 ? -0.643 0.787 6.812 1.00 97.31 78 ALA A CA 1
ATOM 578 C C . ALA A 1 78 ? -1.532 -0.091 7.706 1.00 97.31 78 ALA A C 1
ATOM 580 O O . ALA A 1 78 ? -2.752 0.018 7.638 1.00 97.31 78 ALA A O 1
ATOM 581 N N . VAL A 1 79 ? -0.931 -0.892 8.591 1.00 96.75 79 VAL A N 1
ATOM 582 C CA . VAL A 1 79 ? -1.659 -1.698 9.586 1.00 96.75 79 VAL A CA 1
ATOM 583 C C . VAL A 1 79 ? -2.469 -0.795 10.523 1.00 96.75 79 VAL A C 1
ATOM 585 O O . VAL A 1 79 ? -3.672 -0.986 10.665 1.00 96.75 79 VAL A O 1
ATOM 588 N N . ALA A 1 80 ? -1.856 0.253 11.083 1.00 97.00 80 ALA A N 1
ATOM 589 C CA . ALA A 1 80 ? -2.549 1.211 11.949 1.00 97.00 80 ALA A CA 1
ATOM 590 C C . ALA A 1 80 ? -3.705 1.940 11.236 1.00 97.00 80 ALA A C 1
ATOM 592 O O . ALA A 1 80 ? -4.730 2.237 11.853 1.00 97.00 80 ALA A O 1
ATOM 593 N N . ALA A 1 81 ? -3.573 2.205 9.932 1.00 97.44 81 ALA A N 1
ATOM 594 C CA . ALA A 1 81 ? -4.656 2.762 9.128 1.00 97.44 81 ALA A CA 1
ATOM 595 C C . ALA A 1 81 ? -5.834 1.785 8.996 1.00 97.44 81 ALA A C 1
ATOM 597 O O . ALA A 1 81 ? -6.979 2.211 9.121 1.00 97.44 81 ALA A O 1
ATOM 598 N N . VAL A 1 82 ? -5.577 0.486 8.804 1.00 97.88 82 VAL A N 1
ATOM 599 C CA . VAL A 1 82 ? -6.640 -0.535 8.784 1.00 97.88 82 VAL A CA 1
ATOM 600 C C . VAL A 1 82 ? -7.357 -0.611 10.134 1.00 97.88 82 VAL A C 1
ATOM 602 O O . VAL A 1 82 ? -8.585 -0.608 10.158 1.00 97.88 82 VAL A O 1
ATOM 605 N N . GLU A 1 83 ? -6.629 -0.585 11.255 1.00 96.94 83 GLU A N 1
ATOM 606 C CA . GLU A 1 83 ? -7.260 -0.544 12.586 1.00 96.94 83 GLU A CA 1
ATOM 607 C C . GLU A 1 83 ? -8.101 0.725 12.787 1.00 96.94 83 GLU A C 1
ATOM 609 O O . GLU A 1 83 ? -9.215 0.675 13.307 1.00 96.94 83 GLU A O 1
ATOM 614 N N . SER A 1 84 ? -7.612 1.871 12.308 1.00 96.69 84 SER A N 1
ATOM 615 C CA . SER A 1 84 ? -8.360 3.132 12.360 1.00 96.69 84 SER A CA 1
ATOM 616 C C . SER A 1 84 ? -9.657 3.064 11.550 1.00 96.69 84 SER A C 1
ATOM 618 O O . SER A 1 84 ? -10.684 3.571 11.996 1.00 96.69 84 SER A O 1
ATOM 620 N N . LEU A 1 85 ? -9.629 2.415 10.381 1.00 97.00 85 LEU A N 1
ATOM 621 C CA . LEU A 1 85 ? -10.803 2.208 9.530 1.00 97.00 85 LEU A CA 1
ATOM 622 C C . LEU A 1 85 ? -11.823 1.259 10.164 1.00 97.00 85 LEU A C 1
ATOM 624 O O . LEU A 1 85 ? -13.016 1.515 10.050 1.00 97.00 85 LEU A O 1
ATOM 628 N N . ARG A 1 86 ? -11.375 0.213 10.871 1.00 95.69 86 ARG A N 1
ATOM 629 C CA . ARG A 1 86 ? -12.266 -0.678 11.636 1.00 95.69 86 ARG A CA 1
ATOM 630 C C . ARG A 1 86 ? -13.025 0.075 12.727 1.00 95.69 86 ARG A C 1
ATOM 632 O O . ARG A 1 86 ? -14.212 -0.155 12.925 1.00 95.69 86 ARG A O 1
ATOM 639 N N . LEU A 1 87 ? -12.343 0.988 13.421 1.00 95.50 87 LEU A N 1
ATOM 640 C CA . LEU A 1 87 ? -12.941 1.804 14.482 1.00 95.50 87 LEU A CA 1
ATOM 641 C C . LEU A 1 87 ? -13.826 2.930 13.933 1.00 95.50 87 LEU A C 1
ATOM 643 O O . LEU A 1 87 ? -14.832 3.281 14.546 1.00 95.50 87 LEU A O 1
ATOM 647 N N . ASN A 1 88 ? -13.445 3.519 12.800 1.00 95.62 88 ASN A N 1
ATOM 648 C CA . ASN A 1 88 ? -14.173 4.611 12.170 1.00 95.62 88 ASN A CA 1
ATOM 649 C C . ASN A 1 88 ? -14.137 4.497 10.632 1.00 95.62 88 ASN A C 1
ATOM 651 O O . ASN A 1 88 ? -13.290 5.125 9.982 1.00 95.62 88 ASN A O 1
ATOM 655 N N . PRO A 1 89 ? -15.091 3.763 10.027 1.00 95.50 89 PRO A N 1
ATOM 656 C CA . PRO A 1 89 ? -15.148 3.573 8.577 1.00 95.50 89 PRO A CA 1
ATOM 657 C C . PRO A 1 89 ? -15.279 4.872 7.772 1.00 95.50 89 PRO A C 1
ATOM 659 O O . PRO A 1 89 ? -14.865 4.920 6.614 1.00 95.50 89 PRO A O 1
ATOM 662 N N . ALA A 1 90 ? -15.796 5.955 8.369 1.00 95.75 90 ALA A N 1
ATOM 663 C CA . ALA A 1 90 ? -15.927 7.243 7.685 1.00 95.75 90 ALA A CA 1
ATOM 664 C C . ALA A 1 90 ? -14.567 7.831 7.259 1.00 95.75 90 ALA A C 1
ATOM 666 O O . ALA A 1 90 ? -14.504 8.586 6.284 1.00 95.75 90 ALA A O 1
ATOM 667 N N . LEU A 1 91 ? -13.468 7.434 7.922 1.00 96.00 91 LEU A N 1
ATOM 668 C CA . LEU A 1 91 ? -12.099 7.816 7.549 1.00 96.00 91 LEU A CA 1
ATOM 669 C C . LEU A 1 91 ? -11.718 7.388 6.124 1.00 96.00 91 LEU A C 1
ATOM 671 O O . LEU A 1 91 ? -10.810 7.983 5.546 1.00 96.00 91 LEU A O 1
ATOM 675 N N . ALA A 1 92 ? -12.420 6.419 5.525 1.00 95.56 92 ALA A N 1
ATOM 676 C CA . ALA A 1 92 ? -12.199 6.020 4.135 1.00 95.56 92 ALA A CA 1
ATOM 677 C C . ALA A 1 92 ? -12.392 7.185 3.144 1.00 95.56 92 ALA A C 1
ATOM 679 O O . ALA A 1 92 ? -11.756 7.223 2.091 1.00 95.56 92 ALA A O 1
ATOM 680 N N . SER A 1 93 ? -13.238 8.158 3.502 1.00 95.06 93 SER A N 1
ATOM 681 C CA . SER A 1 93 ? -13.523 9.343 2.685 1.00 95.06 93 SER A CA 1
ATOM 682 C C . SER A 1 93 ? -12.545 10.507 2.898 1.00 95.06 93 SER A C 1
ATOM 684 O O . SER A 1 93 ? -12.497 11.419 2.075 1.00 95.06 93 SER A O 1
ATOM 686 N N . ASP A 1 94 ? -11.714 10.462 3.947 1.00 95.12 94 ASP A N 1
ATOM 687 C CA . ASP A 1 94 ? -10.718 11.492 4.255 1.00 95.12 94 ASP A CA 1
ATOM 688 C C . ASP A 1 94 ? -9.329 10.872 4.445 1.00 95.12 94 ASP A C 1
ATOM 690 O O . ASP A 1 94 ? -8.867 10.571 5.550 1.00 95.12 94 ASP A O 1
ATOM 694 N N . LYS A 1 95 ? -8.611 10.761 3.324 1.00 94.19 95 LYS A N 1
ATOM 695 C CA . LYS A 1 95 ? -7.232 10.263 3.270 1.00 94.19 95 LYS A CA 1
ATOM 696 C C . LYS A 1 95 ? -6.286 10.995 4.229 1.00 94.19 95 LYS A C 1
ATOM 698 O O . LYS A 1 95 ? -5.361 10.386 4.769 1.00 94.19 95 LYS A O 1
ATOM 703 N N . SER A 1 96 ? -6.485 12.298 4.433 1.00 93.62 96 SER A N 1
ATOM 704 C CA . SER A 1 96 ? -5.607 13.088 5.299 1.00 93.62 96 SER A CA 1
ATOM 705 C C . SER A 1 96 ? -5.909 12.838 6.772 1.00 93.62 96 SER A C 1
ATOM 707 O O . SER A 1 96 ? -4.975 12.748 7.568 1.00 93.62 96 SER A O 1
ATOM 709 N N . ALA A 1 97 ? -7.185 12.705 7.146 1.00 95.81 97 ALA A N 1
ATOM 710 C CA . ALA A 1 97 ? -7.570 12.287 8.491 1.00 95.81 97 ALA A CA 1
ATOM 711 C C . ALA A 1 97 ? -7.089 10.871 8.795 1.00 95.81 97 ALA A C 1
ATOM 713 O O . ALA A 1 97 ? -6.499 10.658 9.852 1.00 95.81 97 ALA A O 1
ATOM 714 N N . LEU A 1 98 ? -7.243 9.940 7.849 1.00 96.75 98 LEU A N 1
ATOM 715 C CA . LEU A 1 98 ? -6.744 8.578 8.000 1.00 96.75 98 LEU A CA 1
ATOM 716 C C . LEU A 1 98 ? -5.232 8.555 8.255 1.00 96.75 98 LEU A C 1
ATOM 718 O O . LEU A 1 98 ? -4.777 7.893 9.183 1.00 96.75 98 LEU A O 1
ATOM 722 N N . TRP A 1 99 ? -4.455 9.325 7.486 1.00 96.62 99 TRP A N 1
ATOM 723 C CA . TRP A 1 99 ? -3.012 9.445 7.708 1.00 96.62 99 TRP A CA 1
ATOM 724 C C . TRP A 1 99 ? -2.675 9.974 9.107 1.00 96.62 99 TRP A C 1
ATOM 726 O O . TRP A 1 99 ? -1.844 9.392 9.799 1.00 96.62 99 TRP A O 1
ATOM 736 N N . ARG A 1 100 ? -3.335 11.054 9.549 1.00 96.06 100 ARG A N 1
ATOM 737 C CA . ARG A 1 100 ? -3.112 11.623 10.890 1.00 96.06 100 ARG A CA 1
ATOM 738 C C . ARG A 1 100 ? -3.441 10.624 11.997 1.00 96.06 100 ARG A C 1
ATOM 740 O O . ARG A 1 100 ? -2.713 10.568 12.979 1.00 96.06 100 ARG A O 1
ATOM 747 N N . GLN A 1 101 ? -4.497 9.833 11.825 1.00 95.38 101 GLN A N 1
ATOM 748 C CA . GLN A 1 101 ? -4.888 8.811 12.792 1.00 95.38 101 GLN A CA 1
ATOM 749 C C . GLN A 1 101 ? -3.882 7.650 12.834 1.00 95.38 101 GLN A C 1
ATOM 751 O O . GLN A 1 101 ? -3.504 7.196 13.910 1.00 95.38 101 GLN A O 1
ATOM 756 N N . ALA A 1 102 ? -3.415 7.196 11.668 1.00 94.44 102 ALA A N 1
ATOM 757 C CA . ALA A 1 102 ? -2.503 6.062 11.548 1.00 94.44 102 ALA A CA 1
ATOM 758 C C . ALA A 1 102 ? -1.072 6.368 12.024 1.00 94.44 102 ALA A C 1
ATOM 760 O O . ALA A 1 102 ? -0.336 5.462 12.423 1.00 94.44 102 ALA A O 1
ATOM 761 N N . CYS A 1 103 ? -0.643 7.630 11.953 1.00 92.38 103 CYS A N 1
ATOM 762 C CA . CYS A 1 103 ? 0.684 8.049 12.393 1.00 92.38 103 CYS A CA 1
ATOM 763 C C . CYS A 1 103 ? 0.687 9.484 12.954 1.00 92.38 103 CYS A C 1
ATOM 765 O O . CYS A 1 103 ? 1.199 10.397 12.300 1.00 92.38 103 CYS A O 1
ATOM 767 N N . PRO A 1 104 ? 0.162 9.695 14.174 1.00 88.19 104 PRO A N 1
ATOM 768 C CA . PRO A 1 104 ? -0.016 11.030 14.755 1.00 88.19 104 PRO A CA 1
ATOM 769 C C . PRO A 1 104 ? 1.303 11.793 14.943 1.00 88.19 104 PRO A C 1
ATOM 771 O O . PRO A 1 104 ? 1.349 13.003 14.738 1.00 88.19 104 PRO A O 1
ATOM 774 N N . ASP A 1 105 ? 2.397 11.084 15.230 1.00 89.12 105 ASP A N 1
ATOM 775 C CA . ASP A 1 105 ? 3.723 11.680 15.455 1.00 89.12 105 ASP A CA 1
ATOM 776 C C . ASP A 1 105 ? 4.514 11.931 14.160 1.00 89.12 105 ASP A C 1
ATOM 778 O O . ASP A 1 105 ? 5.709 12.236 14.190 1.00 89.12 105 ASP A O 1
ATOM 782 N N . GLN A 1 106 ? 3.897 11.735 12.991 1.00 86.75 106 GLN A N 1
ATOM 783 C CA . GLN A 1 106 ? 4.570 11.898 11.709 1.00 86.75 106 GLN A CA 1
ATOM 784 C C . GLN A 1 106 ? 4.329 13.307 11.143 1.00 86.75 106 GLN A C 1
ATOM 786 O O . GLN A 1 106 ? 3.257 13.573 10.601 1.00 86.75 106 GLN A O 1
ATOM 791 N N . PRO A 1 107 ? 5.339 14.201 11.145 1.00 83.88 107 PRO A N 1
ATOM 792 C CA . PRO A 1 107 ? 5.187 15.546 10.583 1.00 83.88 107 PRO A CA 1
ATOM 793 C C . PRO A 1 107 ? 5.107 15.549 9.048 1.00 83.88 107 PRO A C 1
ATOM 795 O O . PRO A 1 107 ? 4.739 16.551 8.436 1.00 83.88 107 PRO A O 1
ATOM 798 N N . LYS A 1 108 ? 5.494 14.445 8.394 1.00 86.62 108 LYS A N 1
ATOM 799 C CA . LYS A 1 108 ? 5.467 14.317 6.932 1.00 86.62 108 LYS A CA 1
ATOM 800 C C . LYS A 1 108 ? 4.076 13.927 6.437 1.00 86.62 108 LYS A C 1
ATOM 802 O O . LYS A 1 108 ? 3.384 13.129 7.062 1.00 86.62 108 LYS A O 1
ATOM 807 N N . LYS A 1 109 ? 3.712 14.431 5.257 1.00 89.75 109 LYS A N 1
ATOM 808 C CA . LYS A 1 109 ? 2.528 13.970 4.522 1.00 89.75 109 LYS A CA 1
ATOM 809 C C . LYS A 1 109 ? 2.699 12.519 4.071 1.00 89.75 109 LYS A C 1
ATOM 811 O O . LYS A 1 109 ? 3.824 12.044 3.883 1.00 89.75 109 LYS A O 1
ATOM 816 N N . GLU A 1 110 ? 1.571 11.851 3.857 1.00 88.62 110 GLU A N 1
ATOM 817 C CA . GLU A 1 110 ? 1.543 10.564 3.171 1.00 88.62 110 GLU A CA 1
ATOM 818 C C . GLU A 1 110 ? 2.159 10.693 1.767 1.00 88.62 110 GLU A C 1
ATOM 820 O O . GLU A 1 110 ? 2.141 11.758 1.148 1.00 88.62 110 GLU A O 1
ATOM 825 N N . ASN A 1 111 ? 2.771 9.614 1.293 1.00 92.94 111 ASN A N 1
ATOM 826 C CA . ASN A 1 111 ? 3.503 9.554 0.035 1.00 92.94 111 ASN A CA 1
ATOM 827 C C . ASN A 1 111 ? 3.155 8.283 -0.764 1.00 92.94 111 ASN A C 1
ATOM 829 O O . ASN A 1 111 ? 4.035 7.631 -1.340 1.00 92.94 111 ASN A O 1
ATOM 833 N N . GLY A 1 112 ? 1.872 7.932 -0.782 1.00 94.00 112 GLY A N 1
ATOM 834 C CA . GLY A 1 112 ? 1.285 6.775 -1.452 1.00 94.00 112 GLY A CA 1
ATOM 835 C C . GLY A 1 112 ? 0.894 5.629 -0.515 1.00 94.00 112 GLY A C 1
ATOM 836 O O . GLY A 1 112 ? 0.313 4.659 -0.987 1.00 94.00 112 GLY A O 1
ATOM 837 N N . GLN A 1 113 ? 1.188 5.698 0.792 1.00 96.12 113 GLN A N 1
ATOM 838 C CA . GLN A 1 113 ? 0.792 4.644 1.740 1.00 96.12 113 GLN A CA 1
ATOM 839 C C . GLN A 1 113 ? -0.732 4.534 1.836 1.00 96.12 113 GLN A C 1
ATOM 841 O O . GLN A 1 113 ? -1.273 3.435 1.778 1.00 96.12 113 GLN A O 1
ATOM 846 N N . MET A 1 114 ? -1.427 5.668 1.973 1.00 96.56 114 MET A N 1
ATOM 847 C CA . MET A 1 114 ? -2.883 5.653 2.140 1.00 96.56 114 MET A CA 1
ATOM 848 C C . MET A 1 114 ? -3.606 5.357 0.827 1.00 96.56 114 MET A C 1
ATOM 850 O O . MET A 1 114 ? -4.685 4.778 0.853 1.00 96.56 114 MET A O 1
ATOM 854 N N . ASP A 1 115 ? -2.993 5.670 -0.319 1.00 96.44 115 ASP A N 1
ATOM 855 C CA . ASP A 1 115 ? -3.519 5.235 -1.615 1.00 96.44 115 ASP A CA 1
ATOM 856 C C . ASP A 1 115 ? -3.564 3.700 -1.703 1.00 96.44 115 ASP A C 1
ATOM 858 O O . ASP A 1 115 ? -4.556 3.161 -2.183 1.00 96.44 115 ASP A O 1
ATOM 862 N N . VAL A 1 116 ? -2.545 2.991 -1.197 1.00 98.06 116 VAL A N 1
ATOM 863 C CA . VAL A 1 116 ? -2.542 1.516 -1.124 1.00 98.06 116 VAL A CA 1
ATOM 864 C C . VAL A 1 116 ? -3.682 1.010 -0.239 1.00 98.06 116 VAL A C 1
ATOM 866 O O . VAL A 1 116 ? -4.461 0.168 -0.677 1.00 98.06 116 VAL A O 1
ATOM 869 N N . VAL A 1 117 ? -3.803 1.543 0.982 1.00 97.81 117 VAL A N 1
ATOM 870 C CA . VAL A 1 117 ? -4.823 1.106 1.952 1.00 97.81 117 VAL A CA 1
ATOM 871 C C . VAL A 1 117 ? -6.233 1.322 1.399 1.00 97.81 117 VAL A C 1
ATOM 873 O O . VAL A 1 117 ? -7.016 0.383 1.315 1.00 97.81 117 VAL A O 1
ATOM 876 N N . LEU A 1 118 ? -6.554 2.545 0.975 1.00 97.56 118 LEU A N 1
ATOM 877 C CA . LEU A 1 118 ? -7.902 2.889 0.521 1.00 97.56 118 LEU A CA 1
ATOM 878 C C . LEU A 1 118 ? -8.290 2.150 -0.763 1.00 97.56 118 LEU A C 1
ATOM 880 O O . LEU A 1 118 ? -9.441 1.758 -0.913 1.00 97.56 118 LEU A O 1
ATOM 884 N N . THR A 1 119 ? -7.336 1.923 -1.670 1.00 97.69 119 THR A N 1
ATOM 885 C CA . THR A 1 119 ? -7.616 1.229 -2.936 1.00 97.69 119 THR A CA 1
ATOM 886 C C . THR A 1 119 ? -7.870 -0.260 -2.732 1.00 97.69 119 THR A C 1
ATOM 888 O O . THR A 1 119 ? -8.793 -0.806 -3.326 1.00 97.69 119 THR A O 1
ATOM 891 N N . LEU A 1 120 ? -7.111 -0.923 -1.854 1.00 97.75 120 LEU A N 1
ATOM 892 C CA . LEU A 1 120 ? -7.393 -2.321 -1.524 1.00 97.75 120 LEU A CA 1
ATOM 893 C C . LEU A 1 120 ? -8.695 -2.475 -0.718 1.00 97.75 120 LEU A C 1
ATOM 895 O O . LEU A 1 120 ? -9.377 -3.485 -0.870 1.00 97.75 120 LEU A O 1
ATOM 899 N N . LEU A 1 121 ? -9.050 -1.494 0.122 1.00 97.00 121 LEU A N 1
ATOM 900 C CA . LEU A 1 121 ? -10.325 -1.486 0.846 1.00 97.00 121 LEU A CA 1
ATOM 901 C C . LEU A 1 121 ? -11.510 -1.435 -0.124 1.00 97.00 121 LEU A C 1
ATOM 903 O O . LEU A 1 121 ? -12.386 -2.291 -0.055 1.00 97.00 121 LEU A O 1
ATOM 907 N N . ASP A 1 122 ? -11.505 -0.462 -1.032 1.00 96.12 122 ASP A N 1
ATOM 908 C CA . ASP A 1 122 ? -12.556 -0.260 -2.037 1.00 96.12 122 ASP A CA 1
ATOM 909 C C . ASP A 1 122 ? -12.691 -1.460 -2.985 1.00 96.12 122 ASP A C 1
ATOM 911 O O . ASP A 1 122 ? -13.794 -1.887 -3.311 1.00 96.12 122 ASP A O 1
ATOM 915 N N . ALA A 1 123 ? -11.563 -2.084 -3.345 1.00 96.19 123 ALA A N 1
ATOM 916 C CA . ALA A 1 123 ? -11.535 -3.311 -4.138 1.00 96.19 123 ALA A CA 1
ATOM 917 C C . ALA A 1 123 ? -12.013 -4.560 -3.368 1.00 96.19 123 ALA A C 1
ATOM 919 O O . ALA A 1 123 ? -12.013 -5.659 -3.920 1.00 96.19 123 ALA A O 1
ATOM 920 N N . GLY A 1 124 ? -12.370 -4.435 -2.085 1.00 96.19 124 GLY A N 1
ATOM 921 C CA . GLY A 1 124 ? -12.776 -5.564 -1.251 1.00 96.19 124 GLY A CA 1
ATOM 922 C C . GLY A 1 124 ? -11.647 -6.565 -0.992 1.00 96.19 124 GLY A C 1
ATOM 923 O O . GLY A 1 124 ? -11.926 -7.729 -0.705 1.00 96.19 124 GLY A O 1
ATOM 924 N N . LEU A 1 125 ? -10.388 -6.126 -1.088 1.00 96.62 125 LEU A N 1
ATOM 925 C CA . LEU A 1 125 ? -9.176 -6.932 -0.912 1.00 96.62 125 LEU A CA 1
ATOM 926 C C . LEU A 1 125 ? -8.542 -6.776 0.479 1.00 96.62 125 LEU A C 1
ATOM 928 O O . LEU A 1 125 ? -7.592 -7.492 0.787 1.00 96.62 125 LEU A O 1
ATOM 932 N N . LEU A 1 126 ? -9.050 -5.881 1.331 1.00 94.88 126 LEU A N 1
ATOM 933 C CA . LEU A 1 126 ? -8.613 -5.753 2.727 1.00 94.88 126 LEU A CA 1
ATOM 934 C C . LEU A 1 126 ? -9.608 -6.349 3.719 1.00 94.88 126 LEU A C 1
ATOM 936 O O . LEU A 1 126 ? -10.816 -6.131 3.640 1.00 94.88 126 LEU A O 1
ATOM 940 N N . ASN A 1 127 ? -9.065 -7.020 4.731 1.00 85.94 127 ASN A N 1
ATOM 941 C CA . ASN A 1 127 ? -9.779 -7.420 5.938 1.00 85.94 127 ASN A CA 1
ATOM 942 C C . ASN A 1 127 ? -9.878 -6.237 6.909 1.00 85.94 127 ASN A C 1
ATOM 944 O O . ASN A 1 127 ? -9.126 -6.153 7.877 1.00 85.94 127 ASN A O 1
ATOM 948 N N . ALA A 1 128 ? -10.790 -5.305 6.639 1.00 74.44 128 ALA A N 1
ATOM 949 C CA . ALA A 1 128 ? -11.047 -4.126 7.477 1.00 74.44 128 ALA A CA 1
ATOM 950 C C . ALA A 1 128 ? -12.397 -4.186 8.225 1.00 74.44 128 ALA A C 1
ATOM 952 O O . ALA A 1 128 ? -12.909 -3.153 8.646 1.00 74.44 128 ALA A O 1
ATOM 953 N N . SER A 1 129 ? -12.964 -5.385 8.368 1.00 58.84 129 SER A N 1
ATOM 954 C CA . SER A 1 129 ? -14.278 -5.684 8.957 1.00 58.84 129 SER A CA 1
ATOM 955 C C . SER A 1 129 ? -14.157 -6.723 10.056 1.00 58.84 129 SER A C 1
ATOM 957 O O . SER A 1 129 ? -13.389 -7.681 9.801 1.00 58.84 129 SER A O 1
#

Radius of gyration: 13.39 Å; Cα contacts (8 Å, |Δi|>4): 200; chains: 1;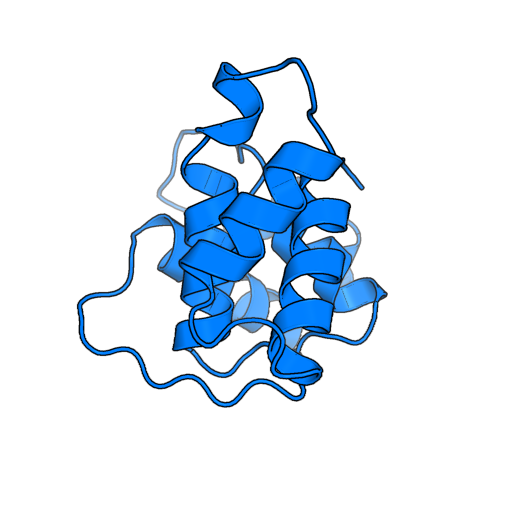 bounding box: 28×34×33 Å

Mean predicted aligned error: 3.19 Å

InterPro domains:
  IPR053917 Protein of unknown function DUF6979 [PF22399] (1-126)